Protein AF-A0A7J2PYK2-F1 (afdb_monomer_lite)

pLDDT: mean 87.08, std 8.49, range [47.94, 95.19]

Radius of gyration: 12.98 Å; chains: 1; bounding box: 37×24×31 Å

Structure (mmCIF, N/CA/C/O backbone):
data_AF-A0A7J2PYK2-F1
#
_entry.id   AF-A0A7J2PYK2-F1
#
loop_
_atom_site.group_PDB
_atom_site.id
_atom_site.type_symbol
_atom_site.label_atom_id
_atom_site.label_alt_id
_atom_site.label_comp_id
_atom_site.label_asym_id
_atom_site.label_entity_id
_atom_site.label_seq_id
_atom_site.pdbx_PDB_ins_code
_atom_site.Cartn_x
_atom_site.Cartn_y
_atom_site.Cartn_z
_atom_site.occupancy
_atom_site.B_iso_or_equiv
_atom_site.auth_seq_id
_atom_site.auth_comp_id
_atom_site.auth_asym_id
_atom_site.auth_atom_id
_atom_site.pdbx_PDB_model_num
ATOM 1 N N . MET A 1 1 ? 9.793 14.144 9.892 1.00 59.97 1 MET A N 1
ATOM 2 C CA . MET A 1 1 ? 9.322 12.772 10.204 1.00 59.97 1 MET A CA 1
ATOM 3 C C . MET A 1 1 ? 9.576 11.905 8.978 1.00 59.97 1 MET A C 1
ATOM 5 O O . MET A 1 1 ? 9.249 12.366 7.895 1.00 59.97 1 MET A O 1
ATOM 9 N N . SER A 1 2 ? 10.213 10.733 9.100 1.00 89.44 2 SER A N 1
ATOM 10 C CA . SER A 1 2 ? 10.418 9.849 7.938 1.00 89.44 2 SER A CA 1
ATOM 11 C C . SER A 1 2 ? 9.122 9.116 7.584 1.00 89.44 2 SER A C 1
ATOM 13 O O . SER A 1 2 ? 8.275 8.902 8.454 1.00 89.44 2 SER A O 1
ATOM 15 N N . ILE A 1 3 ? 8.974 8.707 6.322 1.00 90.81 3 ILE A N 1
ATOM 16 C CA . ILE A 1 3 ? 7.802 7.948 5.860 1.00 90.81 3 ILE A CA 1
ATOM 17 C C . ILE A 1 3 ? 7.624 6.636 6.642 1.00 90.81 3 ILE A C 1
ATOM 19 O O . ILE A 1 3 ? 6.507 6.294 7.010 1.00 90.81 3 ILE A O 1
ATOM 23 N N . ILE A 1 4 ? 8.723 5.966 7.004 1.00 93.38 4 ILE A N 1
ATOM 24 C CA . ILE A 1 4 ? 8.705 4.743 7.821 1.00 93.38 4 ILE A CA 1
ATOM 25 C C . ILE A 1 4 ? 8.087 5.008 9.197 1.00 93.38 4 ILE A C 1
ATOM 27 O O . ILE A 1 4 ? 7.146 4.321 9.581 1.00 93.38 4 ILE A O 1
ATOM 31 N N . LYS A 1 5 ? 8.522 6.070 9.891 1.00 93.62 5 LYS A N 1
ATOM 32 C CA . LYS A 1 5 ? 7.937 6.462 11.185 1.00 93.62 5 LYS A CA 1
ATOM 33 C C . LYS A 1 5 ? 6.450 6.806 11.065 1.00 93.62 5 LYS A C 1
ATOM 35 O O . LYS A 1 5 ? 5.676 6.532 11.976 1.00 93.62 5 LYS A O 1
ATOM 40 N N . ALA A 1 6 ? 6.030 7.404 9.948 1.00 94.88 6 ALA A N 1
ATOM 41 C CA . ALA A 1 6 ? 4.614 7.669 9.702 1.00 94.88 6 ALA A CA 1
ATOM 42 C C . ALA A 1 6 ? 3.810 6.364 9.553 1.00 94.88 6 ALA A C 1
ATOM 44 O O . ALA A 1 6 ? 2.751 6.234 10.163 1.00 94.88 6 ALA A O 1
ATOM 45 N N . ILE A 1 7 ? 4.330 5.383 8.810 1.00 95.19 7 ILE A N 1
ATOM 46 C CA . ILE A 1 7 ? 3.694 4.068 8.639 1.00 95.19 7 ILE A CA 1
ATOM 47 C C . ILE A 1 7 ? 3.595 3.327 9.980 1.00 95.19 7 ILE A C 1
ATOM 49 O O . ILE A 1 7 ? 2.531 2.801 10.306 1.00 95.19 7 ILE A O 1
ATOM 53 N N . GLU A 1 8 ? 4.654 3.330 10.793 1.00 94.19 8 GLU A N 1
ATOM 54 C CA . GLU A 1 8 ? 4.632 2.752 12.145 1.00 94.19 8 GLU A CA 1
ATOM 55 C C . GLU A 1 8 ? 3.576 3.418 13.036 1.00 94.19 8 GLU A C 1
ATOM 57 O O . GLU A 1 8 ? 2.804 2.734 13.708 1.00 94.19 8 GLU A O 1
ATOM 62 N N . ASN A 1 9 ? 3.465 4.748 12.983 1.00 94.69 9 ASN A N 1
ATOM 63 C CA . ASN A 1 9 ? 2.433 5.478 13.719 1.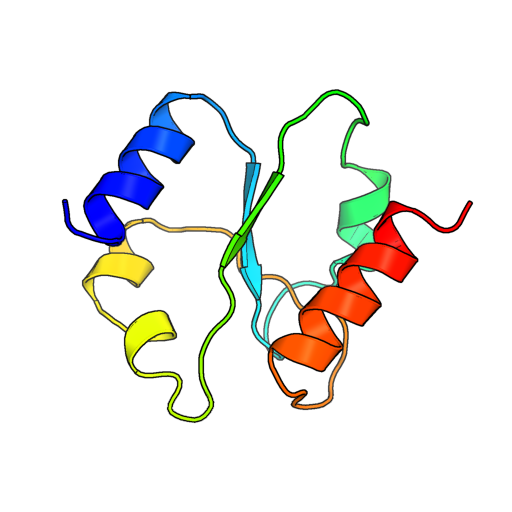00 94.69 9 ASN A CA 1
ATOM 64 C C . ASN A 1 9 ? 1.014 5.082 13.287 1.00 94.69 9 ASN A C 1
ATOM 66 O O . ASN A 1 9 ? 0.128 4.970 14.133 1.00 94.69 9 ASN A O 1
ATOM 70 N N . PHE A 1 10 ? 0.776 4.857 11.992 1.00 94.81 10 PHE A N 1
ATOM 71 C CA . PHE A 1 10 ? -0.518 4.368 11.510 1.00 94.81 10 PHE A CA 1
ATOM 72 C C . PHE A 1 10 ? -0.787 2.924 11.947 1.00 94.81 10 PHE A C 1
ATOM 74 O O . PHE A 1 10 ? -1.910 2.612 12.348 1.00 94.81 10 PHE A O 1
ATOM 81 N N . LYS A 1 11 ? 0.241 2.068 11.960 1.00 91.81 11 LYS A N 1
ATOM 82 C CA . LYS A 1 11 ? 0.144 0.685 12.450 1.00 91.81 11 LYS A CA 1
ATOM 83 C C . LYS A 1 11 ? -0.266 0.654 13.925 1.00 91.81 11 LYS A C 1
ATOM 85 O O . LYS A 1 11 ? -1.190 -0.069 14.286 1.00 91.81 11 LYS A O 1
ATOM 90 N N . ASN A 1 12 ? 0.332 1.512 14.752 1.00 93.19 12 ASN A N 1
ATOM 91 C CA . ASN A 1 12 ? -0.001 1.646 16.176 1.00 93.19 12 ASN A CA 1
ATOM 92 C C . ASN A 1 12 ? -1.430 2.161 16.424 1.00 93.19 12 ASN A C 1
ATOM 94 O O . ASN A 1 12 ? -1.997 1.917 17.483 1.00 93.19 12 ASN A O 1
ATOM 98 N N . LYS A 1 13 ? -2.036 2.843 15.443 1.00 92.94 13 LYS A N 1
ATOM 99 C CA . LYS A 1 13 ? -3.439 3.294 15.476 1.00 92.94 13 LYS A CA 1
ATOM 100 C C . LYS A 1 13 ? -4.430 2.247 14.953 1.00 92.94 13 LYS A C 1
ATOM 102 O O . LYS A 1 13 ? -5.585 2.581 14.709 1.00 92.94 13 LYS A O 1
ATOM 107 N N . ASN A 1 14 ? -3.990 1.000 14.766 1.00 88.25 14 ASN A N 1
ATOM 108 C CA . ASN A 1 14 ? -4.803 -0.104 14.252 1.00 88.25 14 ASN A CA 1
ATOM 109 C C . ASN A 1 14 ? -5.417 0.175 12.862 1.00 88.25 14 ASN A C 1
ATOM 111 O O . ASN A 1 14 ? -6.497 -0.316 12.531 1.00 88.25 14 ASN A O 1
ATOM 115 N N . ILE A 1 15 ? -4.733 0.985 12.043 1.00 92.94 15 ILE A N 1
ATOM 116 C CA . ILE A 1 15 ? -5.107 1.210 10.643 1.00 92.94 15 ILE A CA 1
ATOM 117 C C . ILE A 1 15 ? -4.735 -0.032 9.836 1.00 92.94 15 ILE A C 1
ATOM 119 O O . ILE A 1 15 ? -3.670 -0.619 10.030 1.00 92.94 15 ILE A O 1
ATOM 123 N N . CYS A 1 16 ? -5.606 -0.432 8.913 1.00 91.06 16 CYS A N 1
ATOM 124 C CA . CYS A 1 16 ? -5.330 -1.534 8.005 1.00 91.06 16 CYS A CA 1
ATOM 125 C C . CYS A 1 16 ? -4.399 -1.042 6.890 1.00 91.06 16 CYS A C 1
ATOM 127 O O . CYS A 1 16 ? -4.787 -0.186 6.100 1.00 91.06 16 CYS A O 1
ATOM 129 N N . ILE A 1 17 ? -3.159 -1.531 6.854 1.00 94.81 17 ILE A N 1
ATOM 130 C CA . ILE A 1 17 ? -2.134 -1.039 5.926 1.00 94.81 17 ILE A CA 1
ATOM 131 C C . ILE A 1 17 ? -1.824 -2.111 4.889 1.00 94.81 17 ILE A C 1
ATOM 133 O O . ILE A 1 17 ? -1.547 -3.253 5.250 1.00 94.81 17 ILE A O 1
ATOM 137 N N . PHE A 1 18 ? -1.808 -1.719 3.618 1.00 94.31 18 PHE A N 1
ATOM 138 C CA . PHE A 1 18 ? -1.481 -2.589 2.495 1.00 94.31 18 PHE A CA 1
ATOM 139 C C . PHE A 1 18 ? -0.417 -1.969 1.599 1.00 94.31 18 PHE A C 1
ATOM 141 O O . PHE A 1 18 ? -0.425 -0.762 1.362 1.00 94.31 18 PHE A O 1
ATOM 148 N N . VAL A 1 19 ? 0.465 -2.804 1.056 1.00 94.56 19 VAL A N 1
ATOM 149 C CA . VAL A 1 19 ? 1.398 -2.417 -0.008 1.00 94.56 19 VAL A CA 1
ATOM 150 C C . VAL A 1 19 ? 0.862 -2.935 -1.335 1.00 94.56 19 VAL A C 1
ATOM 152 O O . VAL A 1 19 ? 0.536 -4.114 -1.441 1.00 94.56 19 VAL A O 1
ATOM 155 N N . LEU A 1 20 ? 0.777 -2.073 -2.343 1.00 92.12 20 LEU A N 1
ATOM 156 C CA . LEU A 1 20 ? 0.354 -2.466 -3.683 1.00 92.12 20 LEU A CA 1
ATOM 157 C C . LEU A 1 20 ? 1.547 -2.901 -4.533 1.00 92.12 20 LEU A C 1
ATOM 159 O O . LEU A 1 20 ? 2.477 -2.119 -4.718 1.00 92.12 20 LEU A O 1
ATOM 163 N N . LYS A 1 21 ? 1.493 -4.137 -5.039 1.00 90.44 21 LYS A N 1
ATOM 164 C CA . LYS A 1 21 ? 2.392 -4.694 -6.063 1.00 90.44 21 LYS A CA 1
ATOM 165 C C . LYS A 1 21 ? 1.623 -5.673 -6.941 1.00 90.44 21 LYS A C 1
ATOM 167 O O . LYS A 1 21 ? 0.719 -6.351 -6.455 1.00 90.44 21 LYS A O 1
ATOM 172 N N . GLU A 1 22 ? 2.041 -5.828 -8.187 1.00 87.50 22 GLU A N 1
ATOM 173 C CA . GLU A 1 22 ? 1.454 -6.762 -9.154 1.00 87.50 22 GLU A CA 1
ATOM 174 C C . GLU A 1 22 ? 1.508 -8.209 -8.644 1.00 87.50 22 GLU A C 1
ATOM 176 O O . GLU A 1 22 ? 0.560 -8.970 -8.811 1.00 87.50 22 GLU A O 1
ATOM 181 N N . THR A 1 23 ? 2.579 -8.569 -7.929 1.00 87.88 23 THR A N 1
ATOM 182 C CA . THR A 1 23 ? 2.788 -9.908 -7.348 1.00 87.88 23 THR A CA 1
ATOM 183 C C . THR A 1 23 ? 2.030 -10.143 -6.034 1.00 87.88 23 THR A C 1
ATOM 185 O O . THR A 1 23 ? 2.265 -11.144 -5.353 1.00 87.88 23 THR A O 1
ATOM 188 N N . GLY A 1 24 ? 1.203 -9.192 -5.596 1.00 89.69 24 GLY A N 1
ATOM 189 C CA . GLY A 1 24 ? 0.443 -9.282 -4.354 1.00 89.69 24 GLY A CA 1
ATOM 190 C C . GLY A 1 24 ? -0.763 -10.218 -4.439 1.00 89.69 24 GLY A C 1
ATOM 191 O O . GLY A 1 24 ? -1.173 -10.657 -5.510 1.00 89.69 24 GLY A O 1
ATOM 192 N N . LYS A 1 25 ? -1.380 -10.500 -3.287 1.00 91.50 25 LYS A N 1
ATOM 193 C CA . LYS A 1 25 ? -2.660 -11.228 -3.248 1.00 91.50 25 LYS A CA 1
ATOM 194 C C . LYS A 1 25 ? -3.773 -10.383 -3.862 1.00 91.50 25 LYS A C 1
ATOM 196 O O . LYS A 1 25 ? -3.808 -9.180 -3.625 1.00 91.50 25 LYS A O 1
ATOM 201 N N . ASP A 1 26 ? -4.711 -11.011 -4.561 1.00 90.19 26 ASP A N 1
ATOM 202 C CA . ASP A 1 26 ? -5.843 -10.306 -5.165 1.00 90.19 26 ASP A CA 1
ATOM 203 C C . ASP A 1 26 ? -6.646 -9.508 -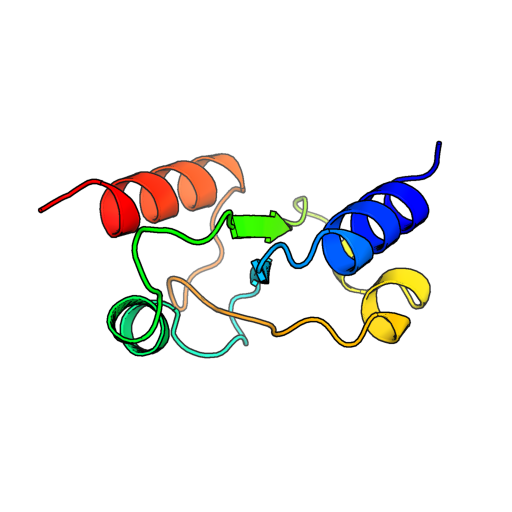4.117 1.00 90.19 26 ASP A C 1
ATOM 205 O O . ASP A 1 26 ? -7.206 -10.057 -3.156 1.00 90.19 26 ASP A O 1
ATOM 209 N N . PHE A 1 27 ? -6.686 -8.188 -4.304 1.00 89.06 27 PHE A N 1
ATOM 210 C CA . PHE A 1 27 ? -7.429 -7.258 -3.469 1.00 89.06 27 PHE A CA 1
ATOM 211 C C . PHE A 1 27 ? -8.933 -7.519 -3.522 1.00 89.06 27 PHE A C 1
ATOM 213 O O . PHE A 1 27 ? -9.594 -7.355 -2.500 1.00 89.06 27 PHE A O 1
ATOM 220 N N . LEU A 1 28 ? -9.495 -7.961 -4.650 1.00 83.56 28 LEU A N 1
ATOM 221 C CA . LEU A 1 28 ? -10.936 -8.194 -4.779 1.00 83.56 28 LEU A CA 1
ATOM 222 C C . LEU A 1 28 ? -11.409 -9.325 -3.862 1.00 83.56 28 LEU A C 1
ATOM 224 O O . LEU A 1 28 ? -12.458 -9.209 -3.225 1.00 83.56 28 LEU A O 1
ATOM 228 N N . MET A 1 29 ? -10.593 -10.370 -3.699 1.00 85.06 29 MET A N 1
ATOM 229 C CA . MET A 1 29 ? -10.855 -11.444 -2.736 1.00 85.06 29 MET A CA 1
ATOM 230 C C . MET A 1 29 ? -10.730 -10.989 -1.276 1.00 85.06 29 MET A C 1
ATOM 232 O O . MET A 1 29 ? -11.380 -11.549 -0.391 1.00 85.06 29 MET A O 1
ATOM 236 N N . LEU A 1 30 ? -9.875 -10.001 -1.002 1.00 83.38 30 LEU A N 1
ATOM 237 C CA . LEU A 1 30 ? -9.699 -9.423 0.333 1.00 83.38 30 LEU A CA 1
ATOM 238 C C . LEU A 1 30 ? -10.772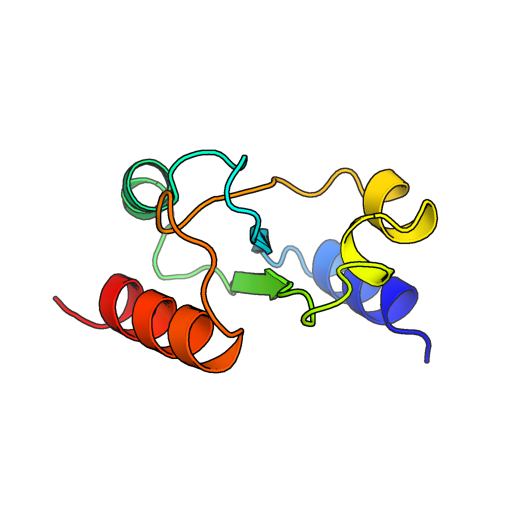 -8.381 0.657 1.00 83.38 30 LEU A C 1
ATOM 240 O O . LEU A 1 30 ? -11.169 -8.271 1.817 1.00 83.38 30 LEU A O 1
ATOM 244 N N . LYS A 1 31 ? -11.273 -7.658 -0.351 1.00 80.94 31 LYS A N 1
ATOM 245 C CA . LYS A 1 31 ? -12.285 -6.604 -0.220 1.00 80.94 31 LYS A CA 1
ATOM 246 C C . LYS A 1 31 ? -13.531 -7.113 0.496 1.00 80.94 31 LYS A C 1
ATOM 248 O O . LYS A 1 31 ? -14.017 -6.439 1.394 1.00 80.94 31 LYS A O 1
ATOM 253 N N . SER A 1 32 ? -14.008 -8.311 0.162 1.00 78.19 32 SER A N 1
ATOM 254 C CA . SER A 1 32 ? -15.190 -8.916 0.801 1.00 78.19 32 SER A CA 1
ATOM 255 C C . SER A 1 32 ? -15.025 -9.169 2.304 1.00 78.19 32 SER A C 1
ATOM 257 O O . SER A 1 32 ? -16.015 -9.322 3.013 1.00 78.19 32 SER A O 1
ATOM 259 N N . LYS A 1 33 ? -13.784 -9.200 2.802 1.00 78.12 33 LYS A N 1
ATOM 260 C CA . LYS A 1 33 ? -13.448 -9.391 4.220 1.00 78.12 33 LYS A CA 1
ATOM 261 C C . LYS A 1 33 ? -13.135 -8.076 4.938 1.00 78.12 33 LYS A C 1
ATOM 263 O O . LYS A 1 33 ? -12.948 -8.083 6.155 1.00 78.12 33 LYS A O 1
ATOM 268 N N . LEU A 1 34 ? -13.032 -6.962 4.210 1.00 78.81 34 LEU A N 1
ATOM 269 C CA . LEU A 1 34 ? -12.812 -5.643 4.793 1.00 78.81 34 LEU A CA 1
ATOM 270 C C . LEU A 1 34 ? -14.151 -5.083 5.283 1.00 78.81 34 LEU A C 1
ATOM 272 O O . LEU A 1 34 ? -15.078 -4.879 4.508 1.00 78.81 34 LEU A O 1
ATOM 276 N N . THR A 1 35 ? -14.249 -4.840 6.588 1.00 69.19 35 THR A N 1
ATOM 277 C CA . THR A 1 35 ? -15.405 -4.178 7.204 1.00 69.19 35 THR A CA 1
ATOM 278 C C . THR A 1 35 ? -15.379 -2.681 6.892 1.00 69.19 35 THR A C 1
ATOM 280 O O . THR A 1 35 ? -14.307 -2.075 6.954 1.00 69.19 35 THR A O 1
ATOM 283 N N . SER A 1 36 ? -16.544 -2.079 6.630 1.00 69.50 36 SER A N 1
ATOM 284 C CA . SER A 1 36 ? -16.710 -0.648 6.304 1.00 69.50 36 SER A CA 1
ATOM 285 C C . SER A 1 36 ? -16.093 0.310 7.324 1.00 69.50 36 SER A C 1
ATOM 287 O O . SER A 1 36 ? -15.693 1.413 6.970 1.00 69.50 36 SER A O 1
ATOM 289 N N . ASP A 1 37 ? -15.975 -0.120 8.579 1.00 71.00 37 ASP A N 1
ATOM 290 C CA . ASP A 1 37 ? -15.644 0.765 9.700 1.00 71.00 37 ASP A CA 1
ATOM 291 C C . ASP A 1 37 ? -14.133 0.898 9.944 1.00 71.00 37 ASP A C 1
ATOM 293 O O . ASP A 1 37 ? -13.694 1.554 10.891 1.00 71.00 37 ASP A O 1
ATOM 297 N N . LYS A 1 38 ? -13.303 0.253 9.115 1.00 79.12 38 LYS A N 1
ATOM 298 C CA . LYS A 1 38 ? -11.846 0.299 9.262 1.00 79.12 38 LYS A CA 1
ATOM 299 C C . LYS A 1 38 ? -11.240 1.374 8.374 1.00 79.12 38 LYS A C 1
ATOM 301 O O . LYS A 1 38 ? -11.430 1.382 7.164 1.00 79.12 38 LYS A O 1
ATOM 306 N N . ASN A 1 39 ? -10.404 2.216 8.977 1.00 89.56 39 ASN A N 1
ATOM 307 C CA . ASN A 1 39 ? -9.505 3.085 8.228 1.00 89.56 39 ASN A CA 1
ATOM 308 C C . ASN A 1 39 ? -8.461 2.233 7.496 1.00 89.56 39 ASN A C 1
ATOM 310 O O . ASN A 1 39 ? -7.814 1.374 8.108 1.00 89.56 39 ASN A O 1
ATOM 314 N N . ILE A 1 40 ? -8.288 2.489 6.199 1.00 90.62 40 ILE A N 1
ATOM 315 C CA . ILE A 1 40 ? -7.356 1.761 5.334 1.00 90.62 40 ILE A CA 1
ATOM 316 C C . ILE A 1 40 ? -6.309 2.733 4.787 1.00 90.62 40 ILE A C 1
ATOM 318 O O . ILE A 1 40 ? -6.636 3.834 4.346 1.00 90.62 40 ILE A O 1
ATOM 322 N N . LEU A 1 41 ? -5.050 2.305 4.793 1.00 93.69 41 LEU A N 1
ATOM 323 C CA . LEU A 1 41 ? -3.926 2.999 4.182 1.00 93.69 41 LEU A CA 1
ATOM 324 C C . LEU A 1 41 ? -3.307 2.113 3.099 1.00 93.69 41 LEU A C 1
ATOM 326 O O . LEU A 1 41 ? -2.833 1.013 3.378 1.00 93.69 41 LEU A O 1
ATOM 330 N N . PHE A 1 42 ? -3.256 2.627 1.874 1.00 93.81 42 PHE A N 1
ATOM 331 C CA . PHE A 1 42 ? -2.555 1.986 0.767 1.00 93.81 42 PHE A CA 1
ATOM 332 C C . PHE A 1 42 ? -1.207 2.664 0.528 1.00 93.81 42 PHE A C 1
ATOM 334 O O . PHE A 1 42 ? -1.128 3.888 0.421 1.00 93.81 42 PHE A O 1
ATOM 341 N N . ILE A 1 43 ? -0.153 1.862 0.420 1.00 94.31 43 ILE A N 1
ATOM 342 C CA . ILE A 1 43 ? 1.194 2.290 0.050 1.00 94.31 43 ILE A CA 1
ATOM 343 C C . ILE A 1 43 ? 1.403 1.929 -1.419 1.00 94.31 43 ILE A C 1
ATOM 345 O O . ILE A 1 43 ? 1.298 0.761 -1.793 1.00 94.31 43 ILE A O 1
ATOM 349 N N . ILE A 1 44 ? 1.702 2.938 -2.235 1.00 91.44 44 ILE A N 1
ATOM 350 C CA . ILE A 1 44 ? 1.867 2.818 -3.687 1.00 91.44 44 ILE A CA 1
ATOM 351 C C . ILE A 1 44 ? 3.272 3.297 -4.045 1.00 91.44 44 ILE A C 1
ATOM 353 O O . ILE A 1 44 ? 3.722 4.330 -3.545 1.00 91.44 44 ILE A O 1
ATOM 357 N N . GLY A 1 45 ? 3.967 2.521 -4.872 1.00 86.62 45 GLY A N 1
ATOM 358 C CA . GLY A 1 45 ? 5.306 2.838 -5.358 1.00 86.62 45 GLY A CA 1
ATOM 359 C C . GLY A 1 45 ? 5.314 3.929 -6.424 1.00 86.62 45 GLY A C 1
ATOM 360 O O . GLY A 1 45 ? 4.279 4.327 -6.961 1.00 86.62 45 GLY A O 1
ATOM 361 N N . SER A 1 46 ? 6.514 4.417 -6.724 1.00 82.12 46 SER A N 1
ATOM 362 C CA . SER A 1 46 ? 6.793 5.199 -7.929 1.00 82.12 46 SER A CA 1
ATOM 363 C C . SER A 1 46 ? 7.368 4.286 -9.018 1.00 82.12 46 SER A C 1
ATOM 365 O O . SER A 1 46 ? 7.669 3.130 -8.752 1.00 82.12 46 SER A O 1
ATOM 367 N N . GLN A 1 47 ? 7.584 4.813 -10.227 1.00 71.69 47 GLN A N 1
ATOM 368 C CA . GLN A 1 47 ? 8.083 4.041 -11.379 1.00 71.69 47 GLN A CA 1
ATOM 369 C C . GLN A 1 47 ? 9.393 3.269 -11.137 1.00 71.69 47 GLN A C 1
ATOM 371 O O . GLN A 1 47 ? 9.676 2.322 -11.859 1.00 71.69 47 GLN A O 1
ATOM 376 N N . GLU A 1 48 ? 10.204 3.668 -10.154 1.00 74.44 48 GLU A N 1
ATOM 377 C CA . GLU A 1 48 ? 11.486 3.016 -9.865 1.00 74.44 48 GLU A CA 1
ATOM 378 C C . GLU A 1 48 ? 11.404 1.956 -8.754 1.00 74.44 48 GLU A C 1
ATOM 380 O O . GLU A 1 48 ? 12.405 1.297 -8.481 1.00 74.44 48 GLU A O 1
ATOM 385 N N . ASP A 1 49 ? 10.271 1.839 -8.046 1.00 75.94 49 ASP A N 1
ATOM 386 C CA . ASP A 1 49 ? 10.010 0.902 -6.935 1.00 75.94 49 ASP A CA 1
ATOM 387 C C . ASP A 1 49 ? 11.059 0.815 -5.807 1.00 75.94 49 ASP A C 1
ATOM 389 O O . ASP A 1 49 ? 10.942 -0.001 -4.887 1.00 75.94 49 ASP A O 1
ATOM 393 N N . LYS A 1 50 ? 12.052 1.712 -5.788 1.00 83.50 50 LYS A N 1
ATOM 394 C CA . LYS A 1 50 ? 13.141 1.741 -4.797 1.00 83.50 50 LYS A CA 1
ATOM 395 C C . LYS A 1 50 ? 12.620 1.753 -3.362 1.00 83.50 50 LYS A C 1
ATOM 397 O O . LYS A 1 50 ? 13.151 1.058 -2.502 1.00 83.50 50 LYS A O 1
ATOM 402 N N . PHE A 1 51 ? 11.554 2.510 -3.103 1.00 87.25 51 PHE A N 1
ATOM 403 C CA . PHE A 1 51 ? 10.945 2.564 -1.776 1.00 87.25 51 PHE A CA 1
ATOM 404 C C . PHE A 1 51 ? 10.239 1.255 -1.401 1.00 87.25 51 PHE A C 1
ATOM 406 O O . PHE A 1 51 ? 10.400 0.769 -0.281 1.00 87.25 51 PHE A O 1
ATOM 413 N N . LEU A 1 52 ? 9.498 0.651 -2.335 1.00 86.62 52 LEU A N 1
ATOM 414 C CA . LEU A 1 52 ? 8.740 -0.574 -2.076 1.00 86.62 52 LEU A CA 1
ATOM 415 C C . LEU A 1 52 ? 9.623 -1.806 -1.841 1.00 86.62 52 LEU A C 1
ATOM 417 O O . LEU A 1 52 ? 9.152 -2.805 -1.290 1.00 86.62 52 LEU A O 1
ATOM 421 N N . ASN A 1 53 ? 10.878 -1.744 -2.279 1.00 86.69 53 ASN A N 1
ATOM 422 C CA . ASN A 1 53 ? 11.885 -2.787 -2.094 1.00 86.69 53 ASN A CA 1
ATOM 423 C C . ASN A 1 53 ? 12.923 -2.415 -1.020 1.00 86.69 53 ASN A C 1
ATOM 425 O O . ASN A 1 53 ? 13.901 -3.135 -0.832 1.00 86.69 53 ASN A O 1
ATOM 429 N N . SER A 1 54 ? 12.714 -1.304 -0.303 1.00 90.31 54 SER A N 1
ATOM 430 C CA . SER A 1 54 ? 13.599 -0.884 0.782 1.00 90.31 54 SER A CA 1
ATOM 431 C C . SER A 1 54 ? 13.570 -1.877 1.941 1.00 90.31 54 SER A C 1
ATOM 433 O O . SER A 1 54 ? 12.524 -2.425 2.309 1.00 90.31 54 SER A O 1
ATOM 435 N N . SER A 1 55 ? 14.734 -2.084 2.554 1.00 90.94 55 SER A N 1
ATOM 436 C CA . SER A 1 55 ? 14.878 -2.985 3.698 1.00 90.94 55 SER A CA 1
ATOM 437 C C . SER A 1 55 ? 14.002 -2.554 4.878 1.00 90.94 55 SER A C 1
ATOM 439 O O . SER A 1 55 ? 13.463 -3.384 5.608 1.00 90.94 55 SER A O 1
ATOM 441 N N . GLU A 1 56 ? 13.813 -1.248 5.032 1.00 92.06 56 GLU A N 1
ATOM 442 C CA . GLU A 1 56 ? 13.043 -0.620 6.088 1.00 92.06 56 GLU A CA 1
ATOM 443 C C . GLU A 1 56 ? 11.551 -0.915 5.947 1.00 92.06 56 GLU A C 1
ATOM 445 O O . GLU A 1 56 ? 10.918 -1.289 6.932 1.00 92.06 56 GLU A O 1
ATOM 450 N N . LEU A 1 57 ? 10.992 -0.810 4.735 1.00 91.75 57 LEU A N 1
ATOM 451 C CA . LEU A 1 57 ? 9.585 -1.133 4.500 1.00 91.75 57 LEU A CA 1
ATOM 452 C C . LEU A 1 57 ? 9.329 -2.639 4.644 1.00 91.75 57 LEU A C 1
ATOM 454 O O . LEU A 1 57 ? 8.335 -3.037 5.252 1.00 91.75 57 LEU A O 1
ATOM 458 N N . LEU A 1 58 ? 10.237 -3.478 4.136 1.00 91.31 58 LEU A N 1
ATOM 459 C CA . LEU A 1 58 ? 10.115 -4.938 4.224 1.00 91.31 58 LEU A CA 1
ATOM 460 C C . LEU A 1 58 ? 10.101 -5.432 5.679 1.00 91.31 58 LEU A C 1
ATOM 462 O O . LEU A 1 58 ? 9.328 -6.330 6.015 1.00 91.31 58 LEU A O 1
ATOM 466 N N . ARG A 1 59 ? 10.873 -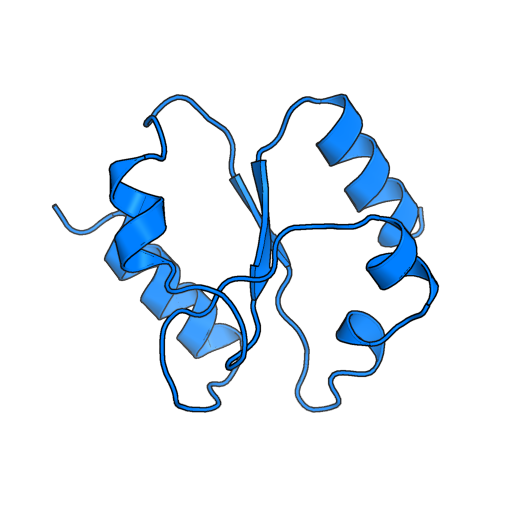4.799 6.574 1.00 94.38 59 ARG A N 1
ATOM 467 C CA . ARG A 1 59 ? 10.874 -5.102 8.020 1.00 94.38 59 ARG A CA 1
ATOM 468 C C . ARG A 1 59 ? 9.531 -4.845 8.707 1.00 94.38 59 ARG A C 1
ATOM 470 O O . ARG A 1 59 ? 9.276 -5.430 9.756 1.00 94.38 59 ARG A O 1
ATOM 477 N N . LEU A 1 60 ? 8.657 -4.014 8.132 1.00 92.62 60 LEU A N 1
ATOM 478 C CA . LEU A 1 60 ? 7.321 -3.770 8.691 1.00 92.62 60 LEU A CA 1
ATOM 479 C C . LEU A 1 60 ? 6.354 -4.946 8.477 1.00 92.62 60 LEU A C 1
ATOM 481 O O . LEU A 1 60 ? 5.302 -4.971 9.131 1.00 92.62 60 LEU A O 1
ATOM 485 N N . ASN A 1 61 ? 6.724 -5.901 7.610 1.00 93.25 61 ASN A N 1
ATOM 486 C CA . ASN A 1 61 ? 5.976 -7.113 7.267 1.00 93.25 61 ASN A CA 1
ATOM 487 C C . ASN A 1 61 ? 4.505 -6.820 6.920 1.00 93.25 61 ASN A C 1
ATOM 489 O O . ASN A 1 61 ? 3.575 -7.409 7.473 1.00 93.25 61 ASN A O 1
ATOM 493 N N . LEU A 1 62 ? 4.300 -5.823 6.057 1.00 94.31 62 LEU A N 1
ATOM 494 C CA . LEU A 1 62 ? 2.972 -5.386 5.641 1.00 94.31 62 LEU A CA 1
ATOM 495 C C . LEU A 1 62 ? 2.420 -6.321 4.555 1.00 94.31 62 LEU A C 1
ATOM 497 O O . LEU A 1 62 ? 3.179 -6.741 3.678 1.00 94.31 62 LEU A O 1
ATOM 501 N N . PRO A 1 63 ? 1.111 -6.625 4.558 1.00 92.81 63 PRO A N 1
ATOM 502 C CA . PRO A 1 63 ? 0.514 -7.442 3.513 1.00 92.81 63 PRO A CA 1
ATOM 503 C C . PRO A 1 63 ? 0.634 -6.771 2.140 1.00 92.81 63 PRO A C 1
ATOM 505 O O . PRO A 1 63 ? 0.301 -5.594 1.977 1.00 92.81 63 PRO A O 1
ATOM 508 N N . ILE A 1 64 ? 1.078 -7.549 1.152 1.00 93.50 64 ILE A N 1
ATOM 509 C CA . ILE A 1 64 ? 1.190 -7.119 -0.241 1.00 93.50 64 ILE A CA 1
ATOM 510 C C . ILE A 1 64 ? -0.049 -7.589 -1.002 1.00 93.50 64 ILE A C 1
ATOM 512 O O . ILE A 1 64 ? -0.378 -8.780 -0.996 1.00 93.50 64 ILE A O 1
ATOM 516 N N . ILE A 1 65 ? -0.724 -6.653 -1.656 1.00 93.19 65 ILE A N 1
ATOM 517 C CA . ILE A 1 65 ? -1.936 -6.890 -2.437 1.00 93.19 65 ILE A CA 1
ATOM 518 C C . ILE A 1 65 ? -1.751 -6.409 -3.872 1.00 93.19 65 ILE A C 1
ATOM 520 O O . ILE A 1 65 ? -0.940 -5.523 -4.135 1.00 93.19 65 ILE A O 1
ATOM 524 N N . SER A 1 66 ? -2.527 -6.987 -4.774 1.00 92.00 66 SER A N 1
ATOM 525 C CA . SER A 1 66 ? -2.583 -6.643 -6.185 1.00 92.00 66 SER A CA 1
ATOM 526 C C . SER A 1 66 ? -4.004 -6.233 -6.557 1.00 92.00 66 SER A C 1
ATOM 528 O O . SER A 1 66 ? -4.968 -6.786 -6.031 1.00 92.00 66 SER A O 1
ATOM 530 N N . ILE A 1 67 ? -4.140 -5.257 -7.453 1.00 89.56 67 ILE A N 1
ATOM 531 C CA . ILE A 1 67 ? -5.431 -4.843 -8.032 1.00 89.56 67 ILE A CA 1
ATOM 532 C C . ILE A 1 67 ? -5.559 -5.250 -9.507 1.00 89.56 67 ILE A C 1
ATOM 534 O O . ILE A 1 67 ? -6.479 -4.807 -10.191 1.00 89.56 67 ILE A O 1
ATOM 538 N N . GLY A 1 68 ? -4.603 -6.030 -10.008 1.00 85.12 68 GLY A N 1
ATOM 539 C CA . GLY A 1 68 ? -4.498 -6.421 -11.405 1.00 85.12 68 GLY A CA 1
ATOM 540 C C . GLY A 1 68 ? -3.109 -6.961 -11.735 1.00 85.12 68 GLY A C 1
ATOM 541 O O . GLY A 1 68 ? -2.143 -6.745 -11.010 1.00 85.12 68 GLY A O 1
ATOM 542 N N . ASP A 1 69 ? -3.012 -7.664 -12.848 1.00 81.50 69 ASP A N 1
ATOM 543 C CA . ASP A 1 69 ? -1.790 -8.290 -13.357 1.00 81.50 69 ASP A CA 1
ATOM 544 C C . ASP A 1 69 ? -0.904 -7.339 -14.181 1.00 81.50 69 ASP A C 1
ATOM 546 O O . ASP A 1 69 ? 0.234 -7.677 -14.502 1.00 81.50 69 ASP A O 1
ATOM 550 N N . GLN A 1 70 ? -1.405 -6.146 -14.511 1.00 83.44 70 GLN A N 1
ATOM 551 C CA . GLN A 1 70 ? -0.666 -5.138 -15.269 1.00 83.44 70 GLN A CA 1
ATOM 552 C C . GLN A 1 70 ? 0.014 -4.106 -14.367 1.00 83.44 70 GLN A C 1
ATOM 554 O O . GLN A 1 70 ? -0.520 -3.699 -13.333 1.00 83.44 70 GLN A O 1
ATOM 559 N N . SER A 1 71 ? 1.162 -3.606 -14.826 1.00 83.88 71 SER A N 1
ATOM 560 C CA . SER A 1 71 ? 1.817 -2.450 -14.221 1.00 83.88 71 SER A CA 1
ATOM 561 C C . SER A 1 71 ? 1.099 -1.161 -14.605 1.00 83.88 71 SER A C 1
ATOM 563 O O . SER A 1 71 ? 1.036 -0.774 -15.774 1.00 83.88 71 SER A O 1
ATOM 565 N N . TYR A 1 72 ? 0.576 -0.469 -13.597 1.00 86.75 72 TYR A N 1
ATOM 566 C CA . TYR A 1 72 ? -0.146 0.790 -13.749 1.00 86.75 72 TYR A CA 1
ATOM 567 C C . TYR A 1 72 ? 0.628 1.955 -13.131 1.00 86.75 72 TYR A C 1
ATOM 569 O O . TYR A 1 72 ? 1.336 1.811 -12.138 1.00 86.75 72 TYR A O 1
ATOM 577 N N . LEU A 1 73 ? 0.408 3.163 -13.656 1.00 90.12 73 LEU A N 1
ATOM 578 C CA . LEU A 1 73 ? 0.812 4.385 -12.960 1.00 90.12 73 LEU A CA 1
ATOM 579 C C . LEU A 1 73 ? 0.103 4.483 -11.603 1.00 90.12 73 LEU A C 1
ATOM 581 O O . LEU A 1 73 ? -1.082 4.162 -11.494 1.00 90.12 73 LEU A O 1
ATOM 585 N N . ALA A 1 74 ? 0.785 5.032 -10.595 1.00 89.19 74 ALA A N 1
ATOM 586 C CA . ALA A 1 74 ? 0.220 5.217 -9.256 1.00 89.19 74 ALA A CA 1
ATOM 587 C C . ALA A 1 74 ? -1.130 5.963 -9.270 1.00 89.19 74 ALA A C 1
ATOM 589 O O . ALA A 1 74 ? -2.043 5.621 -8.522 1.00 89.19 74 ALA A O 1
ATOM 590 N N . SER A 1 75 ? -1.300 6.943 -10.163 1.00 91.62 75 SER A N 1
ATOM 591 C CA . SER A 1 75 ? -2.567 7.661 -10.356 1.00 91.62 75 SER A CA 1
ATOM 592 C C . SER A 1 75 ? -3.704 6.752 -10.838 1.00 91.62 75 SER A C 1
ATOM 594 O O . SER A 1 75 ? -4.822 6.835 -10.324 1.00 91.62 75 SER A O 1
ATOM 596 N N . SER A 1 76 ? -3.422 5.853 -11.782 1.00 91.69 76 SER A N 1
ATOM 597 C CA . SER A 1 76 ? -4.371 4.846 -12.263 1.00 91.69 76 SER A CA 1
ATOM 598 C C . SER A 1 76 ? -4.722 3.851 -11.160 1.00 91.69 76 SER A C 1
ATOM 600 O O . SER A 1 76 ? -5.899 3.553 -10.970 1.00 91.69 76 SER A O 1
ATOM 602 N N . VAL A 1 77 ? -3.737 3.420 -10.367 1.00 91.25 77 VAL A N 1
ATOM 603 C CA . VAL A 1 77 ? -3.958 2.546 -9.204 1.00 91.25 77 VAL A CA 1
ATOM 604 C C . VAL A 1 77 ? -4.890 3.207 -8.185 1.00 91.25 77 VAL A C 1
ATOM 606 O O . VAL A 1 77 ? -5.848 2.582 -7.733 1.00 91.25 77 VAL A O 1
ATOM 609 N N . ILE A 1 78 ? -4.691 4.494 -7.873 1.00 91.69 78 ILE A N 1
ATOM 610 C CA . ILE A 1 78 ? -5.585 5.253 -6.979 1.00 91.69 78 ILE A CA 1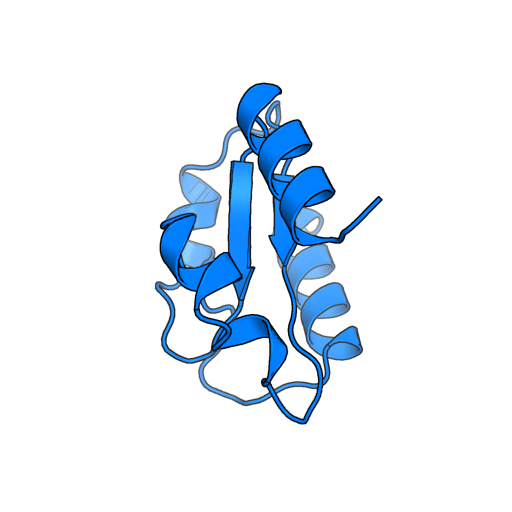
ATOM 611 C C . ILE A 1 78 ? -7.012 5.296 -7.536 1.00 91.69 78 ILE A C 1
ATOM 613 O O . ILE A 1 78 ? -7.973 5.127 -6.784 1.00 91.69 78 ILE A O 1
ATOM 617 N N . ARG A 1 79 ? -7.175 5.528 -8.844 1.00 92.38 79 ARG A N 1
ATOM 618 C CA . ARG A 1 79 ? -8.497 5.540 -9.485 1.00 92.38 79 ARG A CA 1
ATOM 619 C C . ARG A 1 79 ? -9.174 4.173 -9.391 1.00 92.38 79 ARG A C 1
ATOM 621 O O . ARG A 1 79 ? -10.342 4.118 -9.016 1.00 92.38 79 ARG A O 1
ATOM 628 N N . LEU A 1 80 ? -8.454 3.095 -9.693 1.00 90.12 80 LEU A N 1
ATOM 629 C CA . LEU A 1 80 ? -8.970 1.727 -9.616 1.00 90.12 80 LEU A CA 1
ATOM 630 C C . LEU A 1 80 ? -9.365 1.356 -8.185 1.00 90.12 80 LEU A C 1
ATOM 632 O O . LEU A 1 80 ? -10.461 0.847 -7.975 1.00 90.12 80 LEU A O 1
ATOM 636 N N . LEU A 1 81 ? -8.544 1.699 -7.188 1.00 89.88 81 LEU A N 1
ATOM 637 C CA . LEU A 1 81 ? -8.898 1.526 -5.777 1.00 89.88 81 LEU A CA 1
ATOM 638 C C . LEU A 1 81 ? -10.192 2.259 -5.422 1.00 89.88 81 LEU A C 1
ATOM 640 O O . LEU A 1 81 ? -11.069 1.678 -4.791 1.00 89.88 81 LEU A O 1
ATOM 644 N N . LYS A 1 82 ? -10.331 3.522 -5.839 1.00 88.88 82 LYS A N 1
ATOM 645 C CA . LYS A 1 82 ? -11.550 4.301 -5.586 1.00 88.88 82 LYS A CA 1
ATOM 646 C C . LYS A 1 82 ? -12.771 3.654 -6.227 1.00 88.88 82 LYS A C 1
ATOM 648 O O . LYS A 1 82 ? -13.794 3.559 -5.564 1.00 88.88 82 LYS A O 1
ATOM 653 N N . LEU A 1 83 ? -12.666 3.176 -7.465 1.00 88.69 83 LEU A N 1
ATOM 654 C CA . LEU A 1 83 ? -13.751 2.433 -8.105 1.00 88.69 83 LEU A CA 1
ATOM 655 C C . LEU A 1 83 ? -14.067 1.170 -7.299 1.00 88.69 83 LEU A C 1
ATOM 657 O O . LEU A 1 83 ? -15.191 0.975 -6.850 1.00 88.69 83 LEU A O 1
ATOM 661 N N . HIS A 1 84 ? -13.081 0.341 -6.987 1.00 84.56 84 HIS A N 1
ATOM 662 C CA . HIS A 1 84 ? -13.364 -0.872 -6.232 1.00 84.56 84 HIS A CA 1
ATOM 663 C C . HIS A 1 84 ? -13.893 -0.607 -4.822 1.00 84.56 84 HIS A C 1
ATOM 665 O O . HIS A 1 84 ? -14.648 -1.432 -4.337 1.00 84.56 84 HIS A O 1
ATOM 671 N N . ILE A 1 85 ? -13.564 0.500 -4.161 1.00 82.69 85 ILE A N 1
ATOM 672 C CA . ILE A 1 85 ? -14.064 0.803 -2.811 1.00 82.69 85 ILE A CA 1
ATOM 673 C C . ILE A 1 85 ? -15.442 1.478 -2.845 1.00 82.69 85 ILE A C 1
ATOM 675 O O . ILE A 1 85 ? -16.291 1.131 -2.030 1.00 82.69 85 ILE A O 1
ATOM 679 N N . PHE A 1 86 ? -15.667 2.421 -3.765 1.00 78.75 86 PHE A N 1
ATOM 680 C CA . PHE A 1 86 ? -16.850 3.291 -3.765 1.00 78.75 86 PHE A CA 1
ATOM 681 C C . PHE A 1 86 ? -17.933 2.913 -4.771 1.00 78.75 86 PHE A C 1
ATOM 683 O O . PHE A 1 86 ? -19.058 3.384 -4.623 1.00 78.75 86 PHE A O 1
ATOM 690 N N . THR A 1 87 ? -17.635 2.098 -5.786 1.00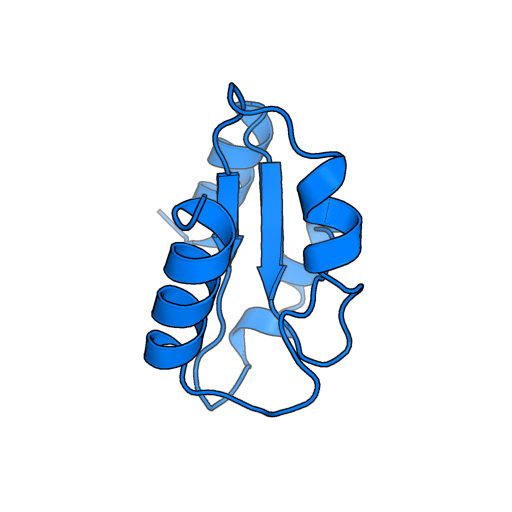 62.75 87 THR A N 1
ATOM 691 C CA . THR A 1 87 ? -18.698 1.577 -6.655 1.00 62.75 87 THR A CA 1
ATOM 692 C C . THR A 1 87 ? -19.384 0.416 -5.935 1.00 62.75 87 THR A C 1
ATOM 694 O O . THR A 1 87 ? -18.800 -0.662 -5.768 1.00 62.75 87 THR A O 1
ATOM 697 N N . LEU A 1 88 ? -20.589 0.720 -5.444 1.00 47.94 88 LEU A N 1
ATOM 698 C CA . LEU A 1 88 ? -21.687 -0.204 -5.163 1.00 47.94 88 LEU A CA 1
ATOM 699 C C . LEU A 1 88 ? -22.401 -0.527 -6.477 1.00 47.94 88 LEU A C 1
ATOM 701 O O . LEU A 1 88 ? -22.660 0.436 -7.236 1.00 47.94 88 LEU A O 1
#

Sequence (88 aa):
MSIIKAIENFKNKNICIFVLKETGKDFLMLKSKLTSDKNILFIIGSQEDKFLNSSELLRLNLPIISIGDQSYLASSVIRLLKLHIFTL

Secondary structure (DSSP, 8-state):
--HHHHHHHHHHTT-EEEEEEEEEEEHHHHHTT--TTS-EEEE---TT-TTTT-HHHHTT-PPEEES-SS---HHHHHHHHHHHHH--

Foldseek 3Di:
DDPLVVVVVCVVVVAQEEEEDLPAAEVLVVVVVDDPPHHHHYDYAAPVCCVVPDPSNVVVVHGYYYPHNDDDGPVVVVVSVCCSNPPD